Protein AF-A0A5U3FS78-F1 (afdb_monomer_lite)

Organism: Salmonella enterica I (NCBI:txid59201)

pLDDT: mean 85.37, std 10.25, range [57.22, 97.19]

Secondary structure (DSSP, 8-state):
---EEEPPTTTTSS-SS--EEETTS-HHHHHHHHHHHHHHHHHHHHHHHTS-TT----HHHHHHHHHHHHHHHHHHHTT-

Sequence (80 aa):
MHNFKPLGSLSQSDTVNTLYFDENASAATLLNTVIGRLEGVMRLHDEIAMLPPDAGIDGKALSTVSKTLLSDAYSLLLAV

Foldseek 3Di:
DFDWDWQDVQLVPQDPDTDIDGLPDDLVRLVVLLVVLVVVLVVVVVVVVPDDPPDDDDVVVNVSSNSNSNSSSVSSVVSD

Radius of gyration: 14.7 Å; chains: 1; bounding box: 34×20×40 Å

Structure (mmCIF, N/CA/C/O backbone):
data_AF-A0A5U3FS78-F1
#
_entry.id   AF-A0A5U3FS78-F1
#
loop_
_atom_site.group_PDB
_atom_site.id
_atom_site.type_symbol
_atom_site.label_atom_id
_atom_site.label_alt_id
_atom_site.label_comp_id
_atom_site.label_asym_id
_atom_site.label_entity_id
_atom_site.label_seq_id
_atom_site.pdbx_PDB_ins_code
_atom_site.Cartn_x
_atom_site.Cartn_y
_atom_site.Cartn_z
_atom_site.occupancy
_atom_site.B_iso_or_equiv
_atom_site.auth_seq_id
_atom_site.auth_comp_id
_atom_site.auth_asym_id
_atom_site.auth_atom_id
_atom_site.pdbx_PDB_model_num
ATOM 1 N N . MET A 1 1 ? -10.879 -13.263 21.069 1.00 57.22 1 MET A N 1
ATOM 2 C CA . MET A 1 1 ? -11.272 -13.718 19.718 1.00 57.22 1 MET A CA 1
ATOM 3 C C . MET A 1 1 ? -10.933 -12.586 18.771 1.00 57.22 1 MET A C 1
ATOM 5 O O . MET A 1 1 ? -11.293 -11.464 19.094 1.00 57.22 1 MET A O 1
ATOM 9 N N . HIS A 1 2 ? -10.201 -12.846 17.687 1.00 71.12 2 HIS A N 1
ATOM 10 C CA . HIS A 1 2 ? -9.925 -11.817 16.681 1.00 71.12 2 HIS A CA 1
ATOM 11 C C . HIS A 1 2 ? -11.217 -11.525 15.915 1.00 71.12 2 HIS A C 1
ATOM 13 O O . HIS A 1 2 ? -11.866 -12.466 15.452 1.00 71.12 2 HIS A O 1
ATOM 19 N N . ASN A 1 3 ? -11.605 -10.252 15.829 1.00 81.75 3 ASN A N 1
ATOM 20 C CA . ASN A 1 3 ? -12.737 -9.831 15.014 1.00 81.75 3 ASN A CA 1
ATOM 21 C C . ASN A 1 3 ? -12.173 -9.171 13.764 1.00 81.75 3 ASN A C 1
ATOM 23 O O . ASN A 1 3 ? -11.531 -8.132 13.855 1.00 81.75 3 ASN A O 1
ATOM 27 N N . PHE A 1 4 ? -12.347 -9.803 12.611 1.00 86.00 4 PHE A N 1
ATOM 28 C CA . PHE A 1 4 ? -11.745 -9.322 11.376 1.00 86.00 4 PHE A CA 1
ATOM 29 C C . PHE A 1 4 ? -12.730 -8.445 10.612 1.00 86.00 4 PHE A C 1
ATOM 31 O O . PHE A 1 4 ? -13.833 -8.879 10.278 1.00 86.00 4 PHE A O 1
ATOM 38 N N . LYS A 1 5 ? -12.311 -7.219 10.298 1.00 84.12 5 LYS A N 1
ATOM 39 C CA . LYS A 1 5 ? -13.083 -6.250 9.522 1.00 84.12 5 LYS A CA 1
ATOM 40 C C . LYS A 1 5 ? -12.432 -6.050 8.153 1.00 84.12 5 LYS A C 1
ATOM 42 O O . LYS A 1 5 ? -11.204 -5.960 8.083 1.00 84.12 5 LYS A O 1
ATOM 47 N N . PRO A 1 6 ? -13.208 -6.004 7.057 1.00 83.75 6 PRO A N 1
ATOM 48 C CA . PRO A 1 6 ? -12.641 -5.723 5.747 1.00 83.75 6 PRO A CA 1
ATOM 49 C C . PRO A 1 6 ? -12.033 -4.317 5.722 1.00 83.75 6 PRO A C 1
ATOM 51 O O . PRO A 1 6 ? -12.596 -3.367 6.274 1.00 83.75 6 PRO A O 1
ATOM 54 N N . LEU A 1 7 ? -10.894 -4.187 5.049 1.00 81.62 7 LEU A N 1
ATOM 55 C CA . LEU A 1 7 ? -10.327 -2.901 4.663 1.00 81.62 7 LEU A CA 1
ATOM 56 C C . LEU A 1 7 ? -11.291 -2.169 3.725 1.00 81.62 7 LEU A C 1
ATOM 58 O O . LEU A 1 7 ? -12.051 -2.801 2.989 1.00 81.62 7 LEU A O 1
ATOM 62 N N . GLY A 1 8 ? -11.287 -0.836 3.780 1.00 75.94 8 GLY A N 1
ATOM 63 C CA . GLY A 1 8 ? -12.193 0.008 2.999 1.00 75.94 8 GLY A CA 1
ATOM 64 C C . GLY A 1 8 ? -12.180 -0.314 1.500 1.00 75.94 8 GLY A C 1
ATOM 65 O O . GLY A 1 8 ? -11.192 -0.811 0.965 1.00 75.94 8 GLY A O 1
ATOM 66 N N . SER A 1 9 ? -13.275 0.003 0.803 1.00 69.00 9 SER A N 1
ATOM 67 C CA . SER A 1 9 ? -13.457 -0.296 -0.631 1.00 69.00 9 SER A CA 1
ATOM 68 C C . SER A 1 9 ? -12.339 0.243 -1.530 1.00 69.00 9 SER A C 1
ATOM 70 O O . SER A 1 9 ? -12.101 -0.287 -2.612 1.00 69.00 9 SER A O 1
ATOM 72 N N . LEU A 1 10 ? -11.614 1.263 -1.072 1.00 66.62 10 LEU A N 1
ATOM 73 C CA . LEU A 1 10 ? -10.449 1.808 -1.758 1.00 66.62 10 LEU A CA 1
ATOM 74 C C . LEU A 1 10 ? -9.321 0.767 -1.872 1.00 66.62 10 LEU A C 1
ATOM 76 O O . LEU A 1 10 ? -8.782 0.582 -2.969 1.00 66.62 10 LEU A O 1
ATOM 80 N N . SER A 1 11 ? -8.999 0.049 -0.790 1.00 60.06 11 SER A N 1
ATOM 81 C CA . SER A 1 11 ? -8.016 -1.057 -0.751 1.00 60.06 11 SER A CA 1
ATOM 82 C C . SER A 1 11 ? -8.438 -2.250 -1.631 1.00 60.06 11 SER A C 1
ATOM 84 O O . SER A 1 11 ? -7.611 -3.038 -2.086 1.00 60.06 11 SER A O 1
ATOM 86 N N . GLN A 1 12 ? -9.729 -2.334 -1.961 1.00 64.81 12 GLN A N 1
ATOM 87 C CA . GLN A 1 12 ? -10.321 -3.405 -2.768 1.00 64.81 12 GLN A CA 1
ATOM 88 C C . GLN A 1 12 ? -10.386 -3.082 -4.271 1.00 64.81 12 GLN A C 1
ATOM 90 O O . GLN A 1 12 ? -10.801 -3.926 -5.058 1.00 64.81 12 GLN A O 1
ATOM 95 N N . SER A 1 13 ? -10.016 -1.865 -4.690 1.00 59.50 13 SER A N 1
ATOM 96 C CA . SER A 1 13 ? -10.251 -1.406 -6.070 1.00 59.50 13 SER A CA 1
ATOM 97 C C . SER A 1 13 ? -9.395 -2.101 -7.138 1.00 59.50 13 SER A C 1
ATOM 99 O O . SER A 1 13 ? -9.777 -2.078 -8.306 1.00 59.50 13 SER A O 1
ATOM 101 N N . ASP A 1 14 ? -8.291 -2.751 -6.752 1.00 58.31 14 ASP A N 1
ATOM 102 C CA . ASP A 1 14 ? -7.383 -3.454 -7.676 1.00 58.31 14 ASP A CA 1
ATOM 103 C C . ASP A 1 14 ? -7.112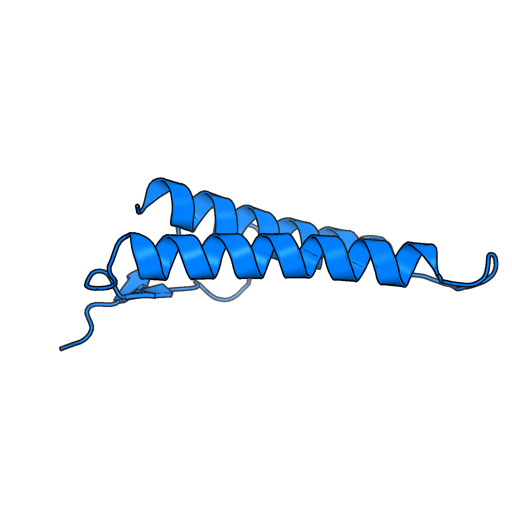 -4.920 -7.303 1.00 58.31 14 ASP A C 1
ATOM 105 O O . ASP A 1 14 ? -6.422 -5.629 -8.039 1.00 58.31 14 ASP A O 1
ATOM 109 N N . THR A 1 15 ? -7.626 -5.396 -6.168 1.00 58.44 15 THR A N 1
ATOM 110 C CA . THR A 1 15 ? -7.348 -6.741 -5.655 1.00 58.44 15 THR A CA 1
ATOM 111 C C . THR A 1 15 ? -8.558 -7.652 -5.849 1.00 58.44 15 THR A C 1
ATOM 113 O O . THR A 1 15 ? -9.695 -7.288 -5.573 1.00 58.44 15 THR A O 1
ATOM 116 N N . VAL A 1 16 ? -8.318 -8.885 -6.310 1.00 60.09 16 VAL A N 1
ATOM 117 C CA . VAL A 1 16 ? -9.368 -9.925 -6.399 1.00 60.09 16 VAL A CA 1
ATOM 118 C C . VAL A 1 16 ? -9.794 -10.400 -4.997 1.00 60.09 16 VAL A C 1
ATOM 120 O O . VAL A 1 16 ? -10.859 -10.987 -4.832 1.00 60.09 16 VAL A O 1
ATOM 123 N N . ASN A 1 17 ? -8.978 -10.113 -3.976 1.00 66.62 17 ASN A N 1
ATOM 124 C CA . ASN A 1 17 ? -9.174 -10.552 -2.601 1.00 66.62 17 ASN A CA 1
ATOM 125 C C . ASN A 1 17 ? -9.411 -9.361 -1.671 1.00 66.62 17 ASN A C 1
ATOM 127 O O . ASN A 1 17 ? -8.569 -8.472 -1.567 1.00 66.62 17 ASN A O 1
ATOM 131 N N . THR A 1 18 ? -10.514 -9.396 -0.925 1.00 72.62 18 THR A N 1
ATOM 132 C CA . THR A 1 18 ? -10.757 -8.472 0.185 1.00 72.62 18 THR A CA 1
ATOM 133 C C . THR A 1 18 ? -9.693 -8.666 1.264 1.00 72.62 18 THR A C 1
ATOM 135 O O . THR A 1 18 ? -9.521 -9.768 1.787 1.00 72.62 18 THR A O 1
ATOM 138 N N . LEU A 1 19 ? -8.977 -7.596 1.605 1.00 80.38 19 LEU A N 1
ATOM 139 C CA . LEU A 1 19 ? -8.047 -7.586 2.730 1.00 80.38 19 LEU A CA 1
ATOM 140 C C . LEU A 1 19 ? -8.800 -7.278 4.030 1.00 80.38 19 LEU A C 1
ATOM 142 O O . LEU A 1 19 ? -9.797 -6.558 4.022 1.00 80.38 19 LEU A O 1
ATOM 146 N N . TYR A 1 20 ? -8.318 -7.815 5.150 1.00 86.06 20 TYR A N 1
ATOM 147 C CA . TYR A 1 20 ? -8.942 -7.671 6.467 1.00 86.06 20 TYR A CA 1
ATOM 148 C C . TYR A 1 20 ? -7.925 -7.195 7.505 1.00 86.06 20 TYR A C 1
ATOM 150 O O . TYR A 1 20 ? -6.738 -7.507 7.406 1.00 86.06 20 TYR A O 1
ATOM 158 N N . PHE A 1 21 ? -8.401 -6.487 8.527 1.00 86.81 21 PHE A N 1
ATOM 159 C CA . PHE A 1 21 ? -7.631 -6.134 9.719 1.00 86.81 21 PHE A CA 1
ATOM 160 C C . PHE A 1 21 ? -8.360 -6.597 10.985 1.00 86.81 21 PHE A C 1
ATOM 162 O O . PHE A 1 21 ? -9.574 -6.798 10.968 1.00 86.81 21 PHE A O 1
ATOM 169 N N . ASP A 1 22 ? -7.622 -6.802 12.077 1.00 89.31 22 ASP A N 1
ATOM 170 C CA . ASP A 1 22 ? -8.226 -7.086 13.382 1.00 89.31 22 ASP A CA 1
ATOM 171 C C . ASP A 1 22 ? -8.800 -5.792 13.961 1.00 89.31 22 ASP A C 1
ATOM 173 O O . ASP A 1 22 ? -8.065 -4.845 14.225 1.00 89.31 22 ASP A O 1
ATOM 177 N N . GLU A 1 23 ? -10.111 -5.750 14.168 1.00 85.94 23 GLU A N 1
ATOM 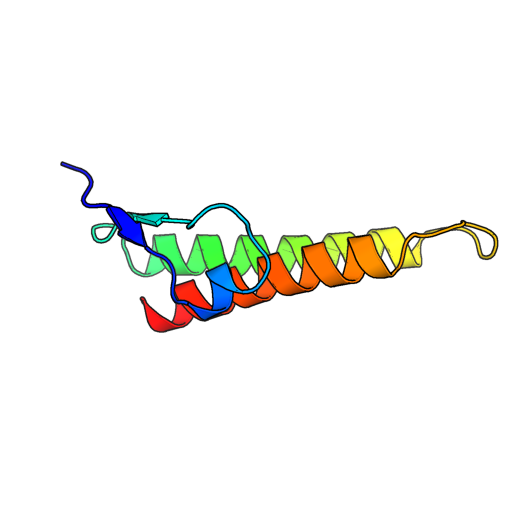178 C CA . GLU A 1 23 ? -10.825 -4.613 14.751 1.00 85.94 23 GLU A CA 1
ATOM 179 C C . GLU A 1 23 ? -10.385 -4.331 16.192 1.00 85.94 23 GLU A C 1
ATOM 181 O O . GLU A 1 23 ? -10.481 -3.202 16.660 1.00 85.94 23 GLU A O 1
ATOM 186 N N . ASN A 1 24 ? -9.857 -5.339 16.891 1.00 89.81 24 ASN A N 1
ATOM 187 C CA . ASN A 1 24 ? -9.323 -5.161 18.240 1.00 89.81 24 ASN A CA 1
ATOM 188 C C . ASN A 1 24 ? -7.859 -4.700 18.237 1.00 89.81 24 ASN A C 1
ATOM 190 O O . ASN A 1 24 ? -7.264 -4.554 19.309 1.00 89.81 24 ASN A O 1
ATOM 194 N N . ALA A 1 25 ? -7.245 -4.516 17.063 1.00 90.19 25 ALA A N 1
ATOM 195 C CA . ALA A 1 25 ? -5.894 -3.990 16.980 1.00 90.19 25 ALA A CA 1
ATOM 196 C C . ALA A 1 25 ? -5.850 -2.575 17.564 1.00 90.19 25 ALA A C 1
ATOM 198 O O . ALA A 1 25 ? -6.712 -1.738 17.306 1.00 90.19 25 ALA A O 1
ATOM 199 N N . SER A 1 26 ? -4.809 -2.293 18.345 1.00 92.75 26 SER A N 1
ATOM 200 C CA . SER A 1 26 ? -4.612 -0.944 18.867 1.00 92.75 26 SER A CA 1
ATOM 201 C C . SE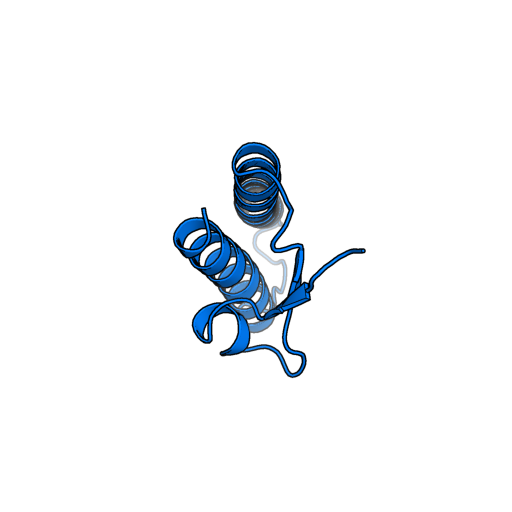R A 1 26 ? -4.357 0.048 17.727 1.00 92.75 26 SER A C 1
ATOM 203 O O . SER A 1 26 ? -3.743 -0.308 16.718 1.00 92.75 26 SER A O 1
ATOM 205 N N . ALA A 1 27 ? -4.724 1.317 17.927 1.00 91.88 27 ALA A N 1
ATOM 206 C CA . ALA A 1 27 ? -4.393 2.401 16.999 1.00 91.88 27 ALA A CA 1
ATOM 207 C C . ALA A 1 27 ? -2.893 2.423 16.641 1.00 91.88 27 ALA A C 1
ATOM 209 O O . ALA A 1 27 ? -2.530 2.589 15.481 1.00 91.88 27 ALA A O 1
ATOM 210 N N . ALA A 1 28 ? -2.012 2.162 17.614 1.00 94.69 28 ALA A N 1
ATOM 211 C CA . ALA A 1 28 ? -0.571 2.070 17.382 1.00 94.69 28 ALA A CA 1
ATOM 212 C C . ALA A 1 28 ? -0.193 0.908 16.443 1.00 94.69 28 ALA A C 1
ATOM 214 O O . ALA A 1 28 ? 0.666 1.061 15.579 1.00 94.69 28 ALA A O 1
ATOM 215 N N . THR A 1 29 ? -0.849 -0.248 16.569 1.00 94.06 29 THR A N 1
ATOM 216 C CA . THR A 1 29 ? -0.645 -1.402 15.677 1.00 94.06 29 THR A CA 1
ATOM 217 C C . THR A 1 29 ? -1.091 -1.093 14.247 1.00 94.06 29 THR A C 1
ATOM 219 O O . THR A 1 29 ? -0.381 -1.424 13.292 1.00 94.06 29 THR A O 1
ATOM 222 N N . LEU A 1 30 ? -2.243 -0.435 14.092 1.00 91.56 30 LEU A N 1
ATOM 223 C CA . LEU A 1 30 ? -2.750 -0.012 12.787 1.00 91.56 30 LEU A CA 1
ATOM 224 C C . LEU A 1 30 ? -1.814 1.022 12.147 1.00 91.56 30 LEU A C 1
ATOM 226 O O . LEU A 1 30 ? -1.410 0.845 11.000 1.00 91.56 30 LEU A O 1
ATOM 230 N N . LEU A 1 31 ? -1.368 2.027 12.908 1.00 94.94 31 LEU A N 1
ATOM 231 C CA . LEU A 1 31 ? -0.405 3.033 12.449 1.00 94.94 31 LEU A CA 1
ATOM 232 C C . LEU A 1 31 ? 0.951 2.427 12.067 1.00 94.94 31 LEU A C 1
ATOM 234 O O . LEU A 1 31 ? 1.500 2.783 11.029 1.00 94.94 31 LEU A O 1
ATOM 238 N N . ASN A 1 32 ? 1.472 1.464 12.830 1.00 95.81 32 ASN A N 1
ATOM 239 C CA . ASN A 1 32 ? 2.697 0.750 12.452 1.00 95.81 32 ASN A CA 1
ATOM 240 C C . ASN A 1 32 ? 2.530 0.005 11.119 1.00 95.81 32 ASN A C 1
ATOM 242 O O . ASN A 1 32 ? 3.450 -0.031 10.303 1.00 95.81 32 ASN A O 1
ATOM 246 N N . THR A 1 33 ? 1.343 -0.555 10.872 1.00 92.88 33 THR A N 1
ATOM 247 C CA . THR A 1 33 ? 1.036 -1.212 9.596 1.00 92.88 33 THR A CA 1
ATOM 248 C C . THR A 1 33 ? 0.981 -0.195 8.455 1.00 92.88 33 THR A C 1
ATOM 250 O O . THR A 1 33 ? 1.562 -0.447 7.400 1.00 92.88 33 THR A O 1
ATOM 253 N N . VAL A 1 34 ? 0.358 0.971 8.671 1.00 94.38 34 VAL A N 1
ATOM 254 C CA . VAL A 1 34 ? 0.352 2.097 7.717 1.00 94.38 34 VAL A CA 1
ATOM 255 C C . VAL A 1 34 ? 1.778 2.509 7.359 1.00 94.38 34 VAL A C 1
ATOM 257 O O . VAL A 1 34 ? 2.119 2.554 6.178 1.00 94.38 34 VAL A O 1
ATOM 260 N N . ILE A 1 35 ? 2.625 2.754 8.363 1.00 96.62 35 ILE A N 1
ATOM 261 C CA . ILE A 1 35 ? 4.024 3.154 8.165 1.00 96.62 35 ILE A CA 1
ATOM 262 C C . ILE A 1 35 ? 4.763 2.096 7.342 1.00 96.62 35 ILE A C 1
ATOM 264 O O . ILE A 1 35 ? 5.370 2.435 6.331 1.00 96.62 35 ILE A O 1
ATOM 268 N N . GLY A 1 36 ? 4.624 0.812 7.682 1.00 95.69 36 GLY A N 1
ATOM 269 C CA . GLY A 1 36 ? 5.259 -0.269 6.925 1.00 95.69 36 GLY A CA 1
ATOM 270 C C . GLY A 1 36 ? 4.810 -0.350 5.457 1.00 95.69 36 GLY A C 1
ATOM 271 O O . GLY A 1 36 ? 5.607 -0.699 4.587 1.00 95.69 36 GLY A O 1
ATOM 272 N N . ARG A 1 37 ? 3.550 -0.010 5.141 1.00 94.06 37 ARG A N 1
ATOM 273 C CA . ARG A 1 37 ? 3.067 0.068 3.747 1.00 94.06 37 ARG A CA 1
ATOM 274 C C . ARG A 1 37 ? 3.701 1.237 2.994 1.00 94.06 37 ARG A C 1
ATOM 276 O O . ARG A 1 37 ? 4.129 1.050 1.857 1.00 94.06 37 ARG A O 1
ATOM 283 N N . LEU A 1 38 ? 3.807 2.403 3.631 1.00 95.94 38 LEU A N 1
ATOM 284 C CA . LEU A 1 38 ? 4.456 3.585 3.054 1.00 95.94 38 LEU A CA 1
ATOM 285 C C . LEU A 1 38 ? 5.954 3.352 2.823 1.00 95.94 38 LEU A C 1
ATOM 287 O O . LEU A 1 38 ? 6.454 3.624 1.733 1.00 95.94 38 LEU A O 1
ATOM 291 N N . GLU A 1 39 ? 6.651 2.770 3.800 1.00 97.19 39 GLU A N 1
ATOM 292 C CA . GLU A 1 39 ? 8.063 2.395 3.672 1.00 97.19 39 GLU A CA 1
ATOM 293 C C . GLU A 1 39 ? 8.289 1.390 2.535 1.00 97.19 39 GLU A C 1
ATOM 295 O O . GLU A 1 39 ? 9.284 1.486 1.819 1.00 97.19 39 GLU A O 1
ATOM 300 N N . GLY A 1 40 ? 7.360 0.452 2.325 1.00 94.69 40 GLY A N 1
ATOM 301 C CA . GLY A 1 40 ? 7.412 -0.482 1.200 1.00 94.69 40 GLY A CA 1
ATOM 302 C C . GLY A 1 40 ? 7.374 0.219 -0.162 1.00 94.69 40 GLY A C 1
ATOM 303 O O . GLY A 1 40 ? 8.162 -0.120 -1.044 1.00 94.69 40 GLY A O 1
ATOM 304 N N . VAL A 1 41 ? 6.510 1.228 -0.324 1.00 95.12 41 VAL A N 1
ATOM 305 C CA . VAL A 1 41 ? 6.447 2.045 -1.552 1.00 95.12 41 VAL A CA 1
ATOM 306 C C . VAL A 1 41 ? 7.727 2.860 -1.734 1.00 95.12 41 VAL A C 1
ATOM 308 O O . VAL A 1 41 ? 8.258 2.917 -2.840 1.00 95.12 41 VAL A O 1
ATOM 311 N N . MET A 1 42 ? 8.246 3.458 -0.658 1.00 95.56 42 MET A N 1
ATOM 312 C CA . MET A 1 42 ? 9.502 4.214 -0.705 1.00 95.56 42 MET A CA 1
ATOM 313 C C . MET A 1 42 ? 10.666 3.330 -1.156 1.00 95.56 42 MET A C 1
ATOM 315 O O . MET A 1 42 ? 11.352 3.684 -2.107 1.00 95.56 42 MET A O 1
ATOM 319 N N . ARG A 1 43 ? 10.825 2.142 -0.556 1.00 95.38 43 ARG A N 1
ATOM 320 C CA . ARG A 1 43 ? 11.864 1.185 -0.963 1.00 95.38 43 ARG A CA 1
ATOM 321 C C . ARG A 1 43 ? 11.703 0.745 -2.411 1.00 95.38 43 ARG A C 1
ATOM 323 O O . ARG A 1 43 ? 12.692 0.671 -3.122 1.00 95.38 43 ARG A O 1
ATOM 330 N N . LEU A 1 44 ? 10.475 0.486 -2.867 1.00 92.19 44 LEU A N 1
ATOM 331 C CA . LEU A 1 44 ? 10.233 0.150 -4.271 1.00 92.19 44 LEU A CA 1
ATOM 332 C C . LEU A 1 44 ? 10.732 1.265 -5.203 1.00 92.19 44 LEU A C 1
ATOM 334 O O . LEU A 1 44 ? 11.388 0.977 -6.198 1.00 92.19 44 LEU A O 1
ATOM 338 N N . HIS A 1 45 ? 10.447 2.527 -4.878 1.00 91.31 45 HIS A N 1
ATOM 339 C CA . HIS A 1 45 ? 10.924 3.667 -5.660 1.00 91.31 45 HIS A CA 1
ATOM 340 C C . HIS A 1 45 ? 12.447 3.849 -5.586 1.00 91.31 45 HIS A C 1
ATOM 342 O O . HIS A 1 45 ? 13.049 4.147 -6.616 1.00 91.31 45 HIS A O 1
ATOM 348 N N . ASP A 1 46 ? 13.067 3.627 -4.425 1.00 94.38 46 ASP A N 1
ATOM 349 C CA . ASP A 1 46 ? 14.526 3.668 -4.275 1.00 94.38 46 ASP A CA 1
ATOM 350 C C . ASP A 1 46 ? 15.202 2.601 -5.150 1.00 94.38 46 ASP A C 1
ATOM 352 O O . ASP A 1 46 ? 16.129 2.911 -5.895 1.00 94.38 46 ASP A O 1
ATOM 356 N N . GLU A 1 47 ? 14.694 1.365 -5.134 1.00 91.75 47 GLU A N 1
ATOM 357 C CA . GLU A 1 47 ? 15.212 0.269 -5.963 1.00 91.75 47 GLU A CA 1
ATOM 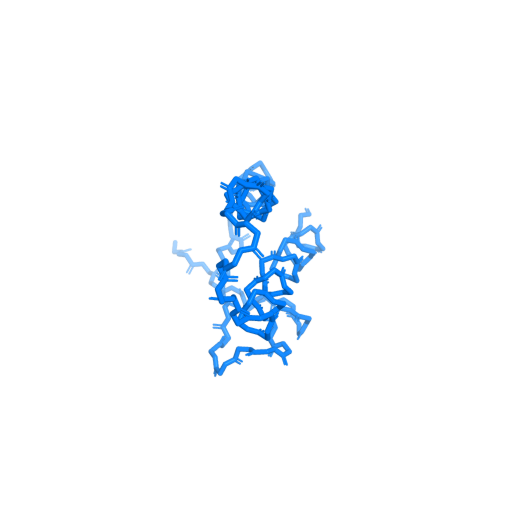358 C C . GLU A 1 47 ? 15.043 0.565 -7.461 1.00 91.75 47 GLU A C 1
ATOM 360 O O . GLU A 1 47 ? 15.963 0.337 -8.244 1.00 91.75 47 GLU A O 1
ATOM 365 N N . ILE A 1 48 ? 13.907 1.144 -7.874 1.00 90.00 48 ILE A N 1
ATOM 366 C CA . ILE A 1 48 ? 13.694 1.571 -9.268 1.00 90.00 48 ILE A CA 1
ATOM 367 C C . ILE A 1 48 ? 14.703 2.646 -9.676 1.00 90.00 48 ILE A C 1
ATOM 369 O O . ILE A 1 48 ? 15.223 2.603 -10.789 1.00 90.00 48 ILE A O 1
ATOM 373 N N . ALA A 1 49 ? 14.990 3.604 -8.794 1.00 89.94 49 ALA A N 1
ATOM 374 C CA . ALA A 1 49 ? 15.940 4.676 -9.072 1.00 89.94 49 ALA A CA 1
ATOM 375 C C . ALA A 1 49 ? 17.383 4.166 -9.241 1.00 89.94 49 ALA A C 1
ATOM 377 O O . ALA A 1 49 ? 18.195 4.843 -9.871 1.00 89.94 49 ALA A O 1
ATOM 378 N N . MET A 1 50 ? 17.699 2.984 -8.703 1.00 92.94 50 MET A N 1
ATOM 379 C CA . MET A 1 50 ? 19.005 2.335 -8.849 1.00 92.94 50 MET A CA 1
ATOM 380 C C . MET A 1 50 ? 19.123 1.455 -10.100 1.00 92.94 50 MET A C 1
ATOM 382 O O . MET A 1 50 ? 20.211 0.949 -10.387 1.00 92.94 50 MET A O 1
ATOM 386 N N . LEU A 1 51 ? 18.040 1.262 -10.857 1.00 91.06 51 LEU A N 1
ATOM 387 C CA . LEU A 1 51 ? 18.080 0.453 -12.070 1.00 91.06 51 LEU A CA 1
ATOM 388 C C . LEU A 1 51 ? 18.878 1.144 -13.187 1.00 91.06 51 LEU A C 1
ATOM 390 O O . LEU A 1 51 ? 18.864 2.373 -13.307 1.00 91.06 51 LEU A O 1
ATOM 394 N N . PRO A 1 52 ? 19.571 0.365 -14.035 1.00 91.25 52 PRO A N 1
ATOM 395 C CA . PRO A 1 52 ? 20.284 0.929 -15.168 1.00 91.25 52 PRO A CA 1
ATOM 396 C C . PRO A 1 52 ? 19.300 1.535 -16.193 1.00 91.25 52 PRO A C 1
ATOM 398 O O . PRO A 1 52 ? 18.149 1.099 -16.272 1.00 91.25 52 PRO A O 1
ATOM 401 N N . PRO A 1 53 ? 19.726 2.525 -17.004 1.00 81.62 53 PRO A N 1
ATOM 402 C CA . PRO A 1 53 ? 18.840 3.254 -17.923 1.00 81.62 53 PRO A CA 1
ATOM 403 C C . PRO A 1 53 ? 18.137 2.389 -18.979 1.00 81.62 53 PRO A C 1
ATOM 405 O O . PRO A 1 53 ? 17.141 2.813 -19.560 1.00 81.62 53 PRO A O 1
ATOM 408 N N . ASP A 1 54 ? 18.674 1.204 -19.258 1.00 89.25 54 ASP A N 1
ATOM 409 C CA . ASP A 1 54 ? 18.164 0.220 -20.211 1.00 89.25 54 ASP A CA 1
ATOM 410 C C . ASP A 1 54 ? 17.358 -0.910 -19.546 1.00 89.25 54 ASP A C 1
ATOM 412 O O . ASP A 1 54 ? 16.906 -1.831 -20.232 1.00 89.25 54 ASP A O 1
ATOM 416 N N . ALA A 1 55 ? 17.130 -0.844 -18.229 1.00 85.88 55 ALA A N 1
ATOM 417 C CA . ALA A 1 55 ? 16.266 -1.789 -17.539 1.00 85.88 55 ALA A CA 1
ATOM 418 C C . ALA A 1 55 ? 14.834 -1.699 -18.084 1.00 85.88 55 ALA A C 1
ATOM 420 O O . ALA A 1 55 ? 14.145 -0.687 -17.949 1.00 85.88 55 ALA A O 1
ATOM 421 N N . GLY A 1 56 ? 14.361 -2.792 -18.682 1.00 82.12 56 GLY A N 1
ATOM 422 C CA . GLY A 1 56 ? 12.959 -2.945 -19.047 1.00 82.12 56 GLY A CA 1
ATOM 423 C C . GLY A 1 56 ? 12.118 -3.155 -17.794 1.00 82.12 56 GLY A C 1
ATOM 424 O O . GLY A 1 56 ? 12.202 -4.208 -17.166 1.00 82.12 56 GLY A O 1
ATOM 425 N N . ILE A 1 57 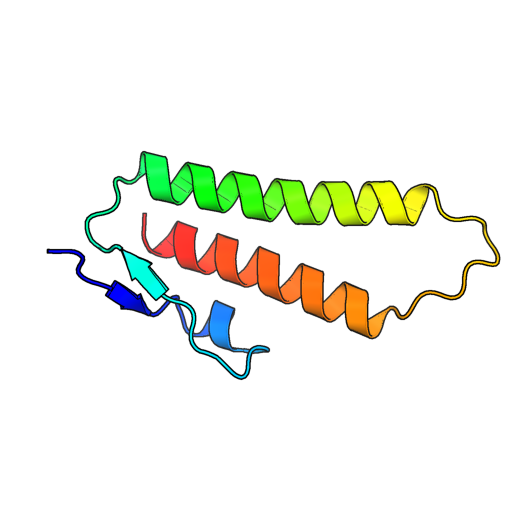? 11.301 -2.166 -17.434 1.00 84.00 57 ILE A N 1
ATOM 426 C CA . ILE A 1 57 ? 10.419 -2.240 -16.268 1.00 84.00 57 ILE A CA 1
ATOM 427 C C . ILE A 1 57 ? 8.964 -2.244 -16.726 1.00 84.00 57 ILE A C 1
ATOM 429 O O . ILE A 1 57 ? 8.544 -1.395 -17.513 1.00 84.00 57 ILE A O 1
ATOM 433 N N . ASP A 1 58 ? 8.169 -3.168 -16.189 1.00 85.50 58 ASP A N 1
ATOM 434 C CA . ASP A 1 58 ? 6.718 -3.112 -16.338 1.00 85.50 58 ASP A CA 1
ATOM 435 C C . ASP A 1 58 ? 6.136 -2.023 -15.421 1.00 85.50 58 ASP A C 1
ATOM 437 O O . ASP A 1 58 ? 5.821 -2.248 -14.248 1.00 85.50 58 ASP A O 1
ATOM 441 N N . GLY A 1 59 ? 5.968 -0.820 -15.973 1.00 83.00 59 GLY A N 1
ATOM 442 C CA . GLY A 1 59 ? 5.362 0.308 -15.263 1.00 83.00 59 GLY A CA 1
ATOM 443 C C . GLY A 1 59 ? 3.929 0.039 -14.781 1.00 83.00 59 GLY A C 1
ATOM 444 O O . GLY A 1 59 ? 3.492 0.645 -13.800 1.00 83.00 59 GLY A O 1
ATOM 445 N N . LYS A 1 60 ? 3.197 -0.895 -15.406 1.00 86.25 60 LYS A N 1
ATOM 446 C CA . LYS A 1 60 ? 1.845 -1.273 -14.970 1.00 86.25 60 LYS A CA 1
ATOM 447 C C . LYS A 1 60 ? 1.897 -2.106 -13.693 1.00 86.25 60 LYS A C 1
ATOM 449 O O . LYS A 1 60 ? 1.110 -1.851 -12.778 1.00 86.25 60 LYS A O 1
ATOM 454 N N . ALA A 1 61 ? 2.826 -3.057 -13.609 1.00 84.50 61 ALA A N 1
ATOM 455 C CA . ALA A 1 61 ? 3.044 -3.839 -12.394 1.00 84.50 61 ALA A CA 1
ATOM 456 C C . ALA A 1 61 ? 3.435 -2.931 -11.218 1.00 84.50 61 ALA A C 1
ATOM 458 O O . ALA A 1 61 ? 2.831 -3.018 -10.148 1.00 84.50 61 ALA A O 1
ATOM 459 N N . LEU A 1 62 ? 4.356 -1.988 -11.445 1.00 86.94 62 LEU A N 1
ATOM 460 C CA . LEU A 1 62 ? 4.751 -1.003 -10.435 1.00 86.94 62 LEU A CA 1
ATOM 461 C C . LEU A 1 62 ? 3.582 -0.138 -9.968 1.00 86.94 62 LEU A C 1
ATOM 463 O O . LEU A 1 62 ? 3.335 -0.018 -8.770 1.00 86.94 62 LEU A O 1
ATOM 467 N N . SER A 1 63 ? 2.831 0.429 -10.916 1.00 86.19 63 SER A N 1
ATOM 468 C CA . SER A 1 63 ? 1.665 1.254 -10.604 1.00 86.19 63 SER A CA 1
ATOM 469 C C . SER A 1 63 ? 0.629 0.479 -9.785 1.00 86.19 63 SER A C 1
ATOM 471 O O . SER A 1 63 ? 0.090 1.020 -8.822 1.00 86.19 63 SER A O 1
ATOM 473 N N . THR A 1 64 ? 0.409 -0.799 -10.107 1.00 86.56 64 THR A N 1
ATOM 474 C CA . THR A 1 64 ? -0.536 -1.670 -9.391 1.00 86.56 64 THR A CA 1
ATOM 475 C C . THR A 1 64 ? -0.090 -1.923 -7.950 1.00 86.56 64 THR A C 1
ATOM 477 O O . THR A 1 64 ? -0.892 -1.781 -7.024 1.00 86.56 64 THR A O 1
ATOM 480 N N . VAL A 1 65 ? 1.188 -2.253 -7.733 1.00 87.00 65 VAL A N 1
ATOM 481 C CA . VAL A 1 65 ? 1.732 -2.495 -6.386 1.00 87.00 65 VAL A CA 1
ATOM 482 C C . VAL A 1 65 ? 1.693 -1.218 -5.547 1.00 87.00 65 VAL A C 1
ATOM 484 O O . VAL A 1 65 ? 1.165 -1.243 -4.434 1.00 87.00 65 VAL A O 1
ATOM 487 N N . SER A 1 66 ? 2.168 -0.091 -6.086 1.00 90.31 66 SER A N 1
ATOM 488 C CA . SER A 1 66 ? 2.141 1.193 -5.375 1.00 90.31 66 SER A CA 1
ATOM 489 C C . SER A 1 66 ? 0.714 1.619 -5.037 1.00 90.31 66 SER A C 1
ATOM 491 O O . SER A 1 66 ? 0.448 2.013 -3.903 1.00 90.31 66 SER A O 1
ATOM 493 N N . LYS A 1 67 ? -0.231 1.486 -5.978 1.00 87.75 67 LYS A N 1
ATOM 494 C CA . LYS A 1 67 ? -1.641 1.812 -5.732 1.00 87.75 67 LYS A CA 1
ATOM 495 C C . LYS A 1 67 ? -2.241 0.922 -4.644 1.00 87.75 67 LYS A C 1
ATOM 497 O O . LYS A 1 67 ? -2.903 1.446 -3.754 1.00 87.75 67 LYS A O 1
ATOM 502 N N . THR A 1 68 ? -1.947 -0.378 -4.657 1.00 86.56 68 THR A N 1
ATOM 503 C CA . THR A 1 68 ? -2.427 -1.320 -3.631 1.00 86.56 68 THR A CA 1
ATOM 504 C C . THR A 1 68 ? -1.926 -0.921 -2.243 1.00 86.56 68 THR A C 1
ATOM 506 O O . THR A 1 68 ? -2.725 -0.695 -1.339 1.00 86.56 68 THR A O 1
ATOM 509 N N . LEU A 1 69 ? -0.611 -0.741 -2.079 1.00 89.19 69 LEU A N 1
ATOM 510 C CA . LEU A 1 69 ? -0.010 -0.406 -0.784 1.00 89.19 69 LEU A CA 1
ATOM 511 C C . LEU A 1 69 ? -0.494 0.945 -0.233 1.00 89.19 69 LEU A C 1
ATOM 513 O O . LEU A 1 69 ? -0.770 1.057 0.962 1.00 89.19 69 LEU A O 1
ATOM 517 N N . LEU A 1 70 ? -0.621 1.963 -1.090 1.00 90.94 70 LEU A N 1
ATOM 518 C CA . LEU A 1 70 ? -1.120 3.283 -0.688 1.00 90.94 70 LEU A CA 1
ATOM 519 C C . LEU A 1 70 ? -2.606 3.244 -0.322 1.00 90.94 70 LEU A C 1
ATOM 521 O O . LEU A 1 70 ? -3.027 3.901 0.630 1.00 90.94 70 LEU A O 1
ATOM 525 N N . SER A 1 71 ? -3.397 2.463 -1.052 1.00 88.75 71 SER A N 1
ATOM 526 C CA . SER A 1 71 ? -4.826 2.331 -0.792 1.00 88.75 71 SER A CA 1
ATOM 527 C C . SER A 1 71 ? -5.120 1.547 0.492 1.00 88.75 71 SER A C 1
ATOM 529 O O . SER A 1 71 ? -6.022 1.911 1.255 1.00 88.75 71 SER A O 1
ATOM 531 N N . ASP A 1 72 ? -4.306 0.530 0.791 1.00 88.12 72 ASP A N 1
ATOM 532 C CA . ASP A 1 72 ? -4.296 -0.170 2.079 1.00 88.12 72 ASP A CA 1
ATOM 533 C C . ASP A 1 72 ? -3.960 0.786 3.224 1.00 88.12 72 ASP A C 1
ATOM 535 O O . ASP A 1 72 ? -4.695 0.857 4.208 1.00 88.12 72 ASP A O 1
ATOM 539 N N . ALA A 1 73 ? -2.873 1.551 3.081 1.00 91.12 73 ALA A N 1
ATOM 540 C CA . ALA A 1 73 ? -2.440 2.527 4.077 1.00 91.12 73 ALA A CA 1
ATOM 541 C C . ALA A 1 73 ? -3.539 3.560 4.363 1.00 91.12 73 ALA A C 1
ATOM 543 O O . ALA A 1 73 ? -3.856 3.829 5.521 1.00 91.12 73 ALA A O 1
ATOM 544 N N . TYR A 1 74 ? -4.174 4.092 3.317 1.00 90.06 74 TYR A N 1
ATOM 545 C CA . TYR A 1 74 ? -5.277 5.036 3.464 1.00 90.06 74 TYR A CA 1
ATOM 546 C C . TYR A 1 74 ? -6.494 4.407 4.154 1.00 90.06 74 TYR A C 1
ATOM 548 O O . TYR A 1 74 ? -7.076 5.000 5.060 1.00 90.06 74 TYR A O 1
ATOM 556 N N . SER A 1 75 ? -6.852 3.180 3.777 1.00 89.06 75 SER A N 1
ATOM 557 C CA . SER A 1 75 ? -7.979 2.464 4.381 1.00 89.06 75 SER A CA 1
ATOM 558 C C . SER A 1 75 ? -7.749 2.156 5.864 1.00 89.06 75 SER A C 1
ATOM 560 O O . SER A 1 75 ? -8.689 2.241 6.651 1.00 89.06 75 SER A O 1
ATOM 562 N N . LEU A 1 76 ? -6.510 1.839 6.254 1.00 90.25 76 LEU A N 1
ATOM 563 C CA . LEU A 1 76 ? -6.122 1.671 7.656 1.00 90.25 76 LEU A CA 1
ATOM 564 C C . LEU A 1 76 ? -6.159 2.996 8.420 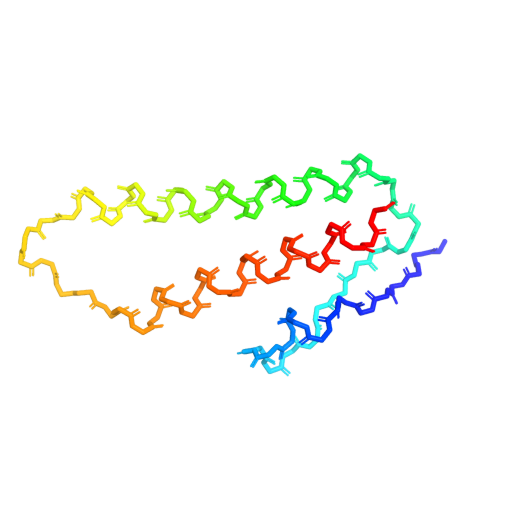1.00 90.25 76 LEU A C 1
ATOM 566 O O . LEU A 1 76 ? -6.650 3.013 9.540 1.00 90.25 76 LEU A O 1
ATOM 570 N N . LEU A 1 77 ? -5.702 4.103 7.824 1.00 90.19 77 LEU A N 1
ATOM 571 C CA . LEU A 1 77 ? -5.765 5.433 8.448 1.00 90.19 77 LEU A CA 1
ATOM 572 C C . LEU A 1 77 ? -7.198 5.869 8.769 1.00 90.19 77 LEU A C 1
ATOM 574 O O . LEU A 1 77 ? -7.416 6.512 9.786 1.00 90.19 77 LEU A O 1
ATOM 578 N N . LEU A 1 78 ? -8.170 5.508 7.928 1.00 87.75 78 LEU A N 1
ATOM 579 C CA . LEU A 1 78 ? -9.592 5.766 8.187 1.00 87.75 78 LEU A CA 1
ATOM 580 C C . LEU A 1 78 ? -10.194 4.861 9.275 1.00 87.75 78 LEU A C 1
ATOM 582 O O . LEU A 1 78 ? -11.317 5.106 9.714 1.00 87.75 78 LEU A O 1
ATOM 586 N N . ALA A 1 79 ? -9.492 3.792 9.652 1.00 84.44 79 ALA A N 1
ATOM 587 C CA . ALA A 1 79 ? -9.914 2.833 10.666 1.00 84.44 79 ALA A CA 1
ATOM 588 C C . ALA A 1 79 ? -9.227 3.035 12.031 1.00 84.44 79 ALA A C 1
ATOM 590 O O . ALA A 1 79 ? -9.606 2.348 12.981 1.00 84.44 79 ALA A O 1
ATOM 591 N N . VAL A 1 80 ? -8.231 3.929 12.111 1.00 81.81 80 VAL A N 1
ATOM 592 C CA . VAL A 1 80 ? -7.596 4.409 13.356 1.00 81.81 80 VAL A CA 1
ATOM 593 C C . VAL A 1 80 ? -8.537 5.361 14.084 1.00 81.81 80 VAL A C 1
ATOM 595 O O . VAL A 1 80 ? -8.625 5.233 15.325 1.00 81.81 80 VAL A O 1
#